Protein AF-A0A7C5DRF8-F1 (afdb_monomer_lite)

Sequence (99 aa):
SLAKVDGALHIGRDLKLHAFACLLDGRTIPGEDRARGARFNSALRFTYEHKNLLVVVVSSDRPISVIQEGVDISAQCQWNPVSACHLGMTTLETFIDEY

Structure (mmCIF, N/CA/C/O backbone):
data_AF-A0A7C5DRF8-F1
#
_entry.id   AF-A0A7C5DRF8-F1
#
loop_
_atom_site.group_PDB
_atom_site.id
_atom_site.type_symbol
_atom_site.label_atom_id
_atom_site.label_alt_id
_atom_site.label_comp_id
_atom_site.label_asym_id
_atom_site.label_entity_id
_atom_site.label_seq_id
_atom_site.pdbx_PDB_ins_code
_atom_site.Cartn_x
_atom_site.Cartn_y
_atom_site.Cartn_z
_atom_site.occupancy
_atom_site.B_iso_or_equiv
_atom_site.auth_seq_id
_atom_site.auth_comp_id
_atom_site.auth_asym_id
_atom_site.auth_atom_id
_atom_site.pdbx_PDB_model_num
ATOM 1 N N . SER A 1 1 ? -4.487 5.322 19.113 1.00 74.75 1 SER A N 1
ATOM 2 C CA . SER A 1 1 ? -4.717 5.255 17.654 1.00 74.75 1 SER A CA 1
ATOM 3 C C . SER A 1 1 ? -3.995 4.039 17.096 1.00 74.75 1 SER A C 1
ATOM 5 O O . SER A 1 1 ? -2.827 3.866 17.428 1.00 74.75 1 SER A O 1
ATOM 7 N N . LEU A 1 2 ? -4.681 3.205 16.304 1.00 80.00 2 LEU A N 1
ATOM 8 C CA . LEU A 1 2 ? -4.158 1.941 15.753 1.00 80.00 2 LEU A CA 1
ATOM 9 C C . LEU A 1 2 ? -3.087 2.143 14.669 1.00 80.00 2 LEU A C 1
ATOM 11 O O . LEU A 1 2 ? -2.236 1.283 14.489 1.00 80.00 2 LEU A O 1
ATOM 15 N N . ALA A 1 3 ? -3.057 3.311 14.022 1.00 80.94 3 ALA A N 1
ATOM 16 C CA . ALA A 1 3 ? -2.037 3.673 13.032 1.00 80.94 3 ALA A CA 1
ATOM 17 C C . ALA A 1 3 ? -0.626 3.881 13.624 1.00 80.94 3 ALA A C 1
ATOM 19 O O . ALA A 1 3 ? 0.319 4.123 12.885 1.00 80.94 3 ALA A O 1
ATOM 20 N N . LYS A 1 4 ? -0.479 3.828 14.957 1.00 86.19 4 LYS A N 1
ATOM 21 C CA . LYS A 1 4 ? 0.821 3.922 15.644 1.00 86.19 4 LYS A CA 1
ATOM 22 C C . LYS A 1 4 ? 1.562 2.580 15.714 1.00 86.19 4 LYS A C 1
ATOM 24 O O . LYS A 1 4 ? 2.692 2.556 16.185 1.00 86.19 4 LYS A O 1
ATOM 29 N N . VAL A 1 5 ? 0.914 1.483 15.318 1.00 89.62 5 VAL A N 1
ATOM 30 C CA . VAL A 1 5 ? 1.514 0.145 15.281 1.00 89.62 5 VAL A CA 1
ATOM 31 C C . VAL A 1 5 ? 2.103 -0.094 13.894 1.00 89.62 5 VAL A C 1
ATOM 33 O O . VAL A 1 5 ? 1.479 0.258 12.893 1.00 89.62 5 VAL A O 1
ATOM 36 N N . ASP A 1 6 ? 3.287 -0.701 13.839 1.00 89.81 6 ASP A N 1
ATOM 37 C CA . ASP A 1 6 ? 3.922 -1.064 12.575 1.00 89.81 6 ASP A CA 1
ATOM 38 C C . ASP A 1 6 ? 3.086 -2.085 11.791 1.00 89.81 6 ASP A C 1
ATOM 40 O O . ASP A 1 6 ? 2.505 -3.014 12.350 1.00 89.81 6 ASP A O 1
ATOM 44 N N . GLY A 1 7 ? 3.049 -1.910 10.470 1.00 93.00 7 GLY A N 1
ATOM 45 C CA . GLY A 1 7 ? 2.294 -2.748 9.541 1.00 93.00 7 GLY A CA 1
ATOM 46 C C . GLY A 1 7 ? 1.193 -1.974 8.820 1.00 93.00 7 GLY A C 1
ATOM 47 O O . GLY A 1 7 ? 1.233 -0.747 8.720 1.00 93.00 7 GLY A O 1
ATOM 48 N N . ALA A 1 8 ? 0.227 -2.708 8.275 1.00 95.50 8 ALA A N 1
ATOM 49 C CA . ALA A 1 8 ? -0.885 -2.158 7.509 1.00 95.50 8 ALA A CA 1
ATOM 50 C C . ALA A 1 8 ? -2.228 -2.270 8.246 1.00 95.50 8 ALA A C 1
ATOM 52 O O . ALA A 1 8 ? -2.403 -3.070 9.169 1.00 95.50 8 ALA A O 1
ATOM 53 N N . LEU A 1 9 ? -3.184 -1.456 7.800 1.00 96.31 9 LEU A N 1
ATOM 54 C CA . LEU A 1 9 ? -4.585 -1.502 8.203 1.00 96.31 9 LEU A CA 1
ATOM 55 C C . LEU A 1 9 ? -5.400 -2.109 7.058 1.00 96.31 9 LEU A C 1
ATOM 57 O O . LEU A 1 9 ? -5.322 -1.629 5.928 1.00 96.31 9 LEU A O 1
ATOM 61 N N . HIS A 1 10 ? -6.191 -3.138 7.346 1.00 95.94 10 HIS A N 1
ATOM 62 C CA . HIS A 1 10 ? -7.090 -3.748 6.371 1.00 95.94 10 HIS A CA 1
ATOM 63 C C . HIS A 1 10 ? -8.505 -3.207 6.569 1.00 95.94 10 HIS A C 1
ATOM 65 O O . HIS A 1 10 ? -9.169 -3.515 7.562 1.00 95.94 10 HIS A O 1
ATOM 71 N N . ILE A 1 11 ? -8.960 -2.403 5.612 1.00 96.12 11 ILE A N 1
ATOM 72 C CA . ILE A 1 11 ? -10.303 -1.827 5.592 1.00 96.12 11 ILE A CA 1
ATOM 73 C C . ILE A 1 11 ? -11.112 -2.528 4.504 1.00 96.12 11 ILE A C 1
ATOM 75 O O . ILE A 1 11 ? -10.675 -2.618 3.357 1.00 96.12 11 ILE A O 1
ATOM 79 N N . GLY A 1 12 ? -12.280 -3.040 4.876 1.00 94.50 12 GLY A N 1
ATOM 80 C CA . GLY A 1 12 ? -13.173 -3.741 3.964 1.00 94.50 12 GLY A CA 1
ATOM 81 C C . GLY A 1 12 ? -14.044 -2.778 3.163 1.00 94.50 12 GLY A C 1
ATOM 82 O O . GLY A 1 12 ? -14.166 -1.592 3.472 1.00 94.50 12 GLY A O 1
ATOM 83 N N . ARG A 1 13 ? -14.725 -3.307 2.142 1.00 92.94 13 ARG A N 1
ATOM 84 C CA . ARG A 1 13 ? -15.717 -2.544 1.356 1.00 92.94 13 ARG A CA 1
ATOM 85 C C . ARG A 1 13 ? -16.920 -2.082 2.186 1.00 92.94 13 ARG A C 1
ATOM 87 O O . ARG A 1 13 ? -17.656 -1.205 1.754 1.00 92.94 13 ARG A O 1
ATOM 94 N N . ASP A 1 14 ? -17.107 -2.674 3.359 1.00 95.12 14 ASP A N 1
ATOM 95 C CA . ASP A 1 14 ? -18.090 -2.299 4.374 1.00 95.12 14 ASP A CA 1
ATOM 96 C C . ASP A 1 14 ? -17.650 -1.104 5.238 1.00 95.12 14 ASP A C 1
ATOM 98 O O . ASP A 1 14 ? -18.346 -0.758 6.191 1.00 95.12 14 ASP A O 1
ATOM 102 N N . LEU A 1 15 ? -16.508 -0.483 4.913 1.00 92.75 15 LEU A N 1
ATOM 103 C CA . LEU A 1 15 ? -15.919 0.652 5.626 1.00 92.75 15 LEU A CA 1
ATOM 104 C C . LEU A 1 15 ? -15.549 0.331 7.081 1.00 92.75 15 LEU A C 1
ATOM 106 O O . LEU A 1 15 ? -15.472 1.227 7.923 1.00 92.75 15 LEU A O 1
ATOM 110 N N . LYS A 1 16 ? -15.293 -0.946 7.384 1.00 94.44 16 LYS A N 1
ATOM 111 C CA . LYS A 1 16 ? -14.837 -1.392 8.703 1.00 94.44 16 LYS A CA 1
ATOM 112 C C . LYS A 1 16 ? -13.374 -1.795 8.673 1.00 94.44 16 LYS A C 1
ATOM 114 O O . LYS A 1 16 ? -12.868 -2.299 7.671 1.00 94.44 16 LYS A O 1
ATOM 119 N N . LEU A 1 17 ? -12.703 -1.595 9.804 1.00 95.12 17 LEU A N 1
ATOM 120 C CA . LEU A 1 17 ? -11.366 -2.120 10.042 1.00 95.12 17 LEU A CA 1
ATOM 121 C C . LEU A 1 17 ? -11.472 -3.605 10.412 1.00 95.12 17 LEU A C 1
ATOM 123 O O . LEU A 1 17 ? -11.987 -3.934 11.478 1.00 95.12 17 LEU A O 1
ATOM 127 N N . HIS A 1 18 ? -10.975 -4.487 9.546 1.00 95.94 18 HIS A N 1
ATOM 128 C CA . HIS A 1 18 ? -10.981 -5.940 9.770 1.00 95.94 18 HIS A CA 1
ATOM 129 C C . HIS A 1 18 ? -9.709 -6.427 10.459 1.00 95.94 18 HIS A C 1
ATOM 131 O O . HIS A 1 18 ? -9.749 -7.399 11.206 1.00 95.94 18 HIS A O 1
ATOM 137 N N . ALA A 1 19 ? -8.579 -5.756 10.220 1.00 95.69 19 ALA A N 1
ATOM 138 C CA . ALA A 1 19 ? -7.302 -6.094 10.841 1.00 95.69 19 ALA A CA 1
ATOM 139 C C . ALA A 1 19 ? -6.345 -4.891 10.888 1.00 95.69 19 ALA A C 1
ATOM 141 O O . ALA A 1 19 ? -6.469 -3.944 10.109 1.00 95.69 19 ALA A O 1
ATOM 142 N N . PHE A 1 20 ? -5.374 -4.948 11.798 1.00 95.94 20 PHE A N 1
ATOM 143 C CA . PHE A 1 20 ? -4.276 -3.989 11.935 1.00 95.94 20 PHE A CA 1
ATOM 144 C C . PHE A 1 20 ? -2.951 -4.738 12.122 1.00 95.94 20 PHE A C 1
ATOM 146 O O . PHE A 1 20 ? -2.957 -5.951 12.328 1.00 95.94 20 PHE A O 1
ATOM 153 N N . ALA A 1 21 ? -1.827 -4.018 12.039 1.00 95.00 21 ALA A N 1
ATOM 154 C CA . ALA A 1 21 ? -0.478 -4.593 12.084 1.00 95.00 21 ALA A CA 1
ATOM 155 C C . ALA A 1 21 ? -0.250 -5.693 11.026 1.00 95.00 21 ALA A C 1
ATOM 157 O O . ALA A 1 21 ? 0.506 -6.641 11.234 1.00 95.00 21 ALA A O 1
ATOM 158 N N . CYS A 1 22 ? -0.936 -5.591 9.883 1.00 95.50 22 CYS A N 1
ATOM 159 C CA . CYS A 1 22 ? -0.851 -6.597 8.833 1.00 95.50 22 CYS A CA 1
ATOM 160 C C . CYS A 1 22 ? 0.505 -6.525 8.126 1.00 95.50 22 CYS A C 1
ATOM 162 O O . CYS A 1 22 ? 0.969 -5.439 7.766 1.00 95.50 22 CYS A O 1
ATOM 164 N N . LEU A 1 23 ? 1.103 -7.688 7.878 1.00 95.69 23 LEU A N 1
ATOM 165 C CA . LEU A 1 23 ? 2.276 -7.812 7.025 1.00 95.69 23 LEU A CA 1
ATOM 166 C C . LEU A 1 23 ? 1.823 -7.921 5.567 1.00 95.69 23 LEU A C 1
ATOM 168 O O . LEU A 1 23 ? 1.114 -8.855 5.203 1.00 95.69 23 LEU A O 1
ATOM 172 N N . LEU A 1 24 ? 2.238 -6.961 4.744 1.00 95.81 24 LEU A N 1
ATOM 173 C CA . LEU A 1 24 ? 2.033 -7.009 3.299 1.00 95.81 24 LEU A CA 1
ATOM 174 C C . LEU A 1 24 ? 3.228 -7.729 2.667 1.00 95.81 24 LEU A C 1
ATOM 176 O O . LEU A 1 24 ? 4.269 -7.112 2.426 1.00 95.81 24 LEU A O 1
ATOM 180 N N . ASP A 1 25 ? 3.086 -9.039 2.481 1.00 93.56 25 ASP A N 1
ATOM 181 C CA . ASP A 1 25 ? 4.092 -9.888 1.840 1.00 93.56 25 ASP A CA 1
ATOM 182 C C . ASP A 1 25 ? 3.852 -10.010 0.329 1.00 93.56 25 ASP A C 1
ATOM 184 O O . ASP A 1 25 ? 2.755 -9.784 -0.170 1.00 93.56 25 ASP A O 1
ATOM 188 N N . GLY A 1 26 ? 4.887 -10.354 -0.420 1.00 91.88 26 GLY A N 1
ATOM 189 C CA . GLY A 1 26 ? 4.768 -10.606 -1.848 1.00 91.88 26 GLY A CA 1
ATOM 190 C C . GLY A 1 26 ? 6.130 -10.795 -2.490 1.00 91.88 26 GLY A C 1
ATOM 191 O O . GLY A 1 26 ? 7.163 -10.373 -1.957 1.00 91.88 26 GLY A O 1
ATOM 192 N N . ARG A 1 27 ? 6.145 -11.436 -3.655 1.00 94.31 27 ARG A N 1
ATOM 193 C CA . ARG A 1 27 ? 7.380 -11.696 -4.398 1.00 94.31 27 ARG A CA 1
ATOM 194 C C . ARG A 1 27 ? 7.932 -10.415 -5.002 1.00 94.31 27 ARG A C 1
ATOM 196 O O . ARG A 1 27 ? 7.185 -9.528 -5.397 1.00 94.31 27 ARG A O 1
ATOM 203 N N . THR A 1 28 ? 9.255 -10.366 -5.129 1.00 91.62 28 THR A N 1
ATOM 204 C CA . THR A 1 28 ? 9.954 -9.310 -5.863 1.00 91.62 28 THR A CA 1
ATOM 205 C C . THR A 1 28 ? 9.399 -9.178 -7.278 1.00 91.62 28 THR A C 1
ATOM 207 O O . THR A 1 28 ? 9.311 -10.174 -8.003 1.00 91.62 28 THR A O 1
ATOM 210 N N . ILE A 1 29 ? 9.083 -7.949 -7.683 1.00 90.38 29 ILE A N 1
ATOM 211 C CA . ILE A 1 29 ? 8.600 -7.638 -9.032 1.00 90.38 29 ILE A CA 1
ATOM 212 C C . ILE A 1 29 ? 9.669 -6.901 -9.860 1.00 90.38 29 ILE A C 1
ATOM 214 O O . ILE A 1 29 ? 10.543 -6.228 -9.304 1.00 90.38 29 ILE A O 1
ATOM 218 N N . PRO A 1 30 ? 9.639 -7.000 -11.201 1.00 87.19 30 PRO A N 1
ATOM 219 C CA . PRO A 1 30 ? 10.492 -6.181 -12.058 1.00 87.19 30 PRO A CA 1
ATOM 220 C C . PRO A 1 30 ? 10.197 -4.685 -11.878 1.00 87.19 30 PRO A C 1
ATOM 222 O O . PRO A 1 30 ? 9.038 -4.287 -11.809 1.00 87.19 30 PRO A O 1
ATOM 225 N N . GLY A 1 31 ? 11.237 -3.847 -11.855 1.00 79.88 31 GLY A N 1
ATOM 226 C CA . GLY A 1 31 ? 11.081 -2.388 -11.769 1.00 79.88 31 GLY A CA 1
ATOM 227 C C . GLY A 1 31 ? 10.912 -1.829 -10.353 1.00 79.88 31 GLY A C 1
ATOM 228 O O . GLY A 1 31 ? 10.604 -0.649 -10.207 1.00 79.88 31 GLY A O 1
ATOM 229 N N . GLU A 1 32 ? 11.136 -2.639 -9.314 1.00 84.88 32 GLU A N 1
ATOM 230 C CA . GLU A 1 32 ? 11.198 -2.142 -7.939 1.00 84.88 32 GLU A CA 1
ATOM 231 C C . GLU A 1 32 ? 12.305 -1.108 -7.745 1.00 84.88 32 GLU A C 1
ATOM 233 O O . GLU A 1 32 ? 13.466 -1.323 -8.103 1.00 84.88 32 GLU A O 1
ATOM 238 N N . ASP A 1 33 ? 11.950 -0.019 -7.070 1.00 86.38 33 ASP A N 1
ATOM 239 C CA . ASP A 1 33 ? 12.899 0.981 -6.615 1.00 86.38 33 ASP A CA 1
ATOM 240 C C . ASP A 1 33 ? 13.079 0.865 -5.098 1.00 86.38 33 ASP A C 1
ATOM 242 O O . ASP A 1 33 ? 12.266 1.335 -4.294 1.00 86.38 33 ASP A O 1
ATOM 246 N N . ARG A 1 34 ? 14.193 0.248 -4.689 1.00 84.06 34 ARG A N 1
ATOM 247 C CA . ARG A 1 34 ? 14.553 0.095 -3.270 1.00 84.06 34 ARG A CA 1
ATOM 248 C C . ARG A 1 34 ? 14.694 1.441 -2.551 1.00 84.06 34 ARG A C 1
ATOM 250 O O . ARG A 1 34 ? 14.484 1.482 -1.339 1.00 84.06 34 ARG A O 1
ATOM 257 N N . ALA A 1 35 ? 14.982 2.533 -3.265 1.00 86.81 35 ALA A N 1
ATOM 258 C CA . ALA A 1 35 ? 15.084 3.867 -2.677 1.00 86.81 35 ALA A CA 1
ATOM 259 C C . ALA A 1 35 ? 13.722 4.434 -2.236 1.00 86.81 35 ALA A C 1
ATOM 261 O O . ALA A 1 35 ? 13.681 5.319 -1.386 1.00 86.81 35 ALA A O 1
ATOM 262 N N . ARG A 1 36 ? 12.598 3.895 -2.737 1.00 86.94 36 ARG A N 1
ATOM 263 C CA . ARG A 1 36 ? 11.239 4.283 -2.304 1.00 86.94 36 ARG A CA 1
ATOM 264 C C . ARG A 1 36 ? 10.854 3.747 -0.917 1.00 86.94 36 ARG A C 1
ATOM 266 O O . ARG A 1 36 ? 9.808 4.121 -0.390 1.00 86.94 36 ARG A O 1
ATOM 273 N N . GLY A 1 37 ? 11.679 2.880 -0.326 1.00 90.19 37 GLY A N 1
ATOM 274 C CA . GLY A 1 37 ? 11.506 2.368 1.033 1.00 90.19 37 GLY A CA 1
ATOM 275 C C . GLY A 1 37 ? 10.633 1.114 1.144 1.00 90.19 37 GLY A C 1
ATOM 276 O O . GLY A 1 37 ? 9.988 0.669 0.193 1.00 90.19 37 GLY A O 1
ATOM 277 N N . ALA A 1 38 ? 10.632 0.515 2.338 1.00 91.81 38 ALA A N 1
ATOM 278 C CA . ALA A 1 38 ? 10.007 -0.787 2.579 1.00 91.81 38 ALA A CA 1
ATOM 279 C C . ALA A 1 38 ? 8.477 -0.756 2.430 1.00 91.81 38 ALA A C 1
ATOM 281 O O . ALA A 1 38 ? 7.926 -1.607 1.745 1.00 91.81 38 ALA A O 1
ATOM 282 N N . ARG A 1 39 ? 7.793 0.253 2.994 1.00 93.38 39 ARG A N 1
ATOM 283 C CA . ARG A 1 39 ? 6.319 0.360 2.934 1.00 93.38 39 ARG A CA 1
ATOM 284 C C . ARG A 1 39 ? 5.806 0.412 1.494 1.00 93.38 39 ARG A C 1
ATOM 286 O O . ARG A 1 39 ? 4.857 -0.284 1.151 1.00 93.38 39 ARG A O 1
ATOM 293 N N . PHE A 1 40 ? 6.469 1.207 0.655 1.00 93.31 40 PHE A N 1
ATOM 294 C CA . PHE A 1 40 ? 6.125 1.339 -0.756 1.00 93.31 40 PHE A CA 1
ATOM 295 C C . PHE A 1 40 ? 6.354 0.033 -1.526 1.00 93.31 40 PHE A C 1
ATOM 297 O O . PHE A 1 40 ? 5.459 -0.438 -2.222 1.00 93.31 40 PHE A O 1
ATOM 304 N N . ASN A 1 41 ? 7.524 -0.590 -1.359 1.00 93.75 41 ASN A N 1
ATOM 305 C CA . ASN A 1 41 ? 7.847 -1.831 -2.064 1.00 93.75 41 ASN A CA 1
ATOM 306 C C . ASN A 1 41 ? 6.985 -3.017 -1.595 1.00 93.75 41 ASN A C 1
ATOM 308 O O . ASN A 1 41 ? 6.527 -3.791 -2.427 1.00 93.75 41 ASN A O 1
ATOM 312 N N . SER A 1 42 ? 6.675 -3.132 -0.300 1.00 95.25 42 SER A N 1
ATOM 313 C CA . SER A 1 42 ? 5.713 -4.125 0.202 1.00 95.25 42 SER A CA 1
ATOM 314 C C . SER A 1 42 ? 4.329 -3.955 -0.428 1.00 95.25 42 SER A C 1
ATOM 316 O O . SER A 1 42 ? 3.714 -4.933 -0.842 1.00 95.25 42 SER A O 1
ATOM 318 N N . ALA A 1 43 ? 3.853 -2.715 -0.562 1.00 95.06 43 ALA A N 1
ATOM 319 C CA . ALA A 1 43 ? 2.568 -2.426 -1.190 1.00 95.06 43 ALA A CA 1
ATOM 320 C C . ALA A 1 43 ? 2.552 -2.761 -2.695 1.00 95.06 43 ALA A C 1
ATOM 322 O O . ALA A 1 43 ? 1.574 -3.335 -3.181 1.00 95.06 43 ALA A O 1
ATOM 323 N N . LEU A 1 44 ? 3.637 -2.473 -3.426 1.00 95.12 44 LEU A N 1
ATOM 324 C CA . LEU A 1 44 ? 3.791 -2.885 -4.828 1.00 95.12 44 LEU A CA 1
ATOM 325 C C . LEU A 1 44 ? 3.690 -4.403 -4.990 1.00 95.12 44 LEU A C 1
ATOM 327 O O . LEU A 1 44 ? 2.889 -4.881 -5.789 1.00 95.12 44 LEU A O 1
ATOM 331 N N . ARG A 1 45 ? 4.460 -5.159 -4.206 1.00 96.25 45 ARG A N 1
ATOM 332 C CA . ARG A 1 45 ? 4.489 -6.626 -4.288 1.00 96.25 45 ARG A CA 1
ATOM 333 C C . ARG A 1 45 ? 3.135 -7.239 -3.948 1.00 96.25 45 ARG A C 1
ATOM 335 O O . ARG A 1 45 ? 2.609 -8.039 -4.718 1.00 96.25 45 ARG A O 1
ATOM 342 N N . PHE A 1 46 ? 2.538 -6.802 -2.840 1.00 96.88 46 PHE A N 1
ATOM 343 C CA . PHE A 1 46 ? 1.250 -7.315 -2.377 1.00 96.88 46 PHE A CA 1
ATOM 344 C C . PHE A 1 46 ? 0.131 -7.050 -3.399 1.00 96.88 46 PHE A C 1
ATOM 346 O O . PHE A 1 46 ? -0.631 -7.946 -3.752 1.00 96.88 46 PHE A O 1
ATOM 353 N N . THR A 1 47 ? 0.053 -5.834 -3.949 1.00 95.69 47 THR A N 1
ATOM 354 C CA . THR A 1 47 ? -0.963 -5.496 -4.967 1.00 95.69 47 THR A CA 1
ATOM 355 C C . THR A 1 47 ? -0.704 -6.167 -6.316 1.00 95.69 47 THR A C 1
ATOM 357 O O . THR A 1 47 ? -1.649 -6.442 -7.053 1.00 95.69 47 THR A O 1
ATOM 360 N N . TYR A 1 48 ? 0.551 -6.468 -6.659 1.00 95.19 48 TYR A N 1
ATOM 361 C CA . TYR A 1 48 ? 0.874 -7.190 -7.888 1.00 95.19 48 TYR A CA 1
ATOM 362 C C . TYR A 1 48 ? 0.269 -8.601 -7.895 1.00 95.19 48 TYR A C 1
ATOM 364 O O . TYR A 1 48 ? -0.268 -9.023 -8.924 1.00 95.19 48 TYR A O 1
ATOM 372 N N . GLU A 1 49 ? 0.301 -9.291 -6.751 1.00 95.38 49 GLU A N 1
ATOM 373 C CA . GLU A 1 49 ? -0.259 -10.639 -6.570 1.00 95.38 49 GLU A CA 1
ATOM 374 C C . GLU A 1 49 ? -1.780 -10.638 -6.335 1.00 95.38 49 GLU A C 1
ATOM 376 O O . GLU A 1 49 ? -2.458 -11.624 -6.634 1.00 95.38 49 GLU A O 1
ATOM 381 N N . HIS A 1 50 ? -2.344 -9.519 -5.870 1.00 95.06 50 HIS A N 1
ATOM 382 C CA . HIS A 1 50 ? -3.757 -9.399 -5.522 1.00 95.06 50 HIS A CA 1
ATOM 383 C C . HIS A 1 50 ? -4.453 -8.252 -6.278 1.00 95.06 50 HIS A C 1
ATOM 385 O O . HIS A 1 50 ? -4.410 -7.093 -5.876 1.00 95.06 50 HIS A O 1
ATOM 391 N N . LYS A 1 51 ? -5.156 -8.583 -7.369 1.00 89.19 51 LYS A N 1
ATOM 392 C CA . LYS A 1 51 ? -5.647 -7.589 -8.344 1.00 89.19 51 LYS A CA 1
ATOM 393 C C . LYS A 1 51 ? -6.834 -6.720 -7.894 1.00 89.19 51 LYS A C 1
ATOM 395 O O . LYS A 1 51 ? -7.009 -5.612 -8.381 1.00 89.19 51 LYS A O 1
ATOM 400 N N . ASN A 1 52 ? -7.615 -7.175 -6.916 1.00 91.94 52 ASN A N 1
ATOM 401 C CA . ASN A 1 52 ? -8.853 -6.510 -6.484 1.00 91.94 52 ASN A CA 1
ATOM 402 C C . ASN A 1 52 ? -8.711 -5.770 -5.148 1.00 91.94 52 ASN A C 1
ATOM 404 O O . ASN A 1 52 ? -9.640 -5.764 -4.338 1.00 91.94 52 ASN A O 1
ATOM 408 N N . LEU A 1 53 ? -7.545 -5.181 -4.890 1.00 94.06 53 LEU A N 1
ATOM 409 C CA . LEU A 1 53 ? -7.322 -4.374 -3.697 1.00 94.06 53 LEU A CA 1
ATOM 410 C C . LEU A 1 53 ? -6.492 -3.133 -4.000 1.00 94.06 53 LEU A C 1
ATOM 412 O O . LEU A 1 53 ? -5.701 -3.091 -4.941 1.00 94.06 53 LEU A O 1
ATOM 416 N N . LEU A 1 54 ? -6.695 -2.129 -3.157 1.00 94.69 54 LEU A N 1
ATOM 417 C CA . LEU A 1 54 ? -6.003 -0.853 -3.187 1.00 94.69 54 LEU A CA 1
ATOM 418 C C . LEU A 1 54 ? -5.145 -0.746 -1.928 1.00 94.69 54 LEU A C 1
ATOM 420 O O . LEU A 1 54 ? -5.652 -0.967 -0.826 1.00 94.69 54 LEU A O 1
ATOM 424 N N . VAL A 1 55 ? -3.878 -0.366 -2.073 1.00 95.94 55 VAL A N 1
ATOM 425 C CA . VAL A 1 55 ? -3.020 -0.034 -0.929 1.00 95.94 55 VAL A CA 1
ATOM 426 C C . VAL A 1 55 ? -2.660 1.441 -0.981 1.00 95.94 55 VAL A C 1
ATOM 428 O O . VAL A 1 55 ? -2.159 1.939 -1.986 1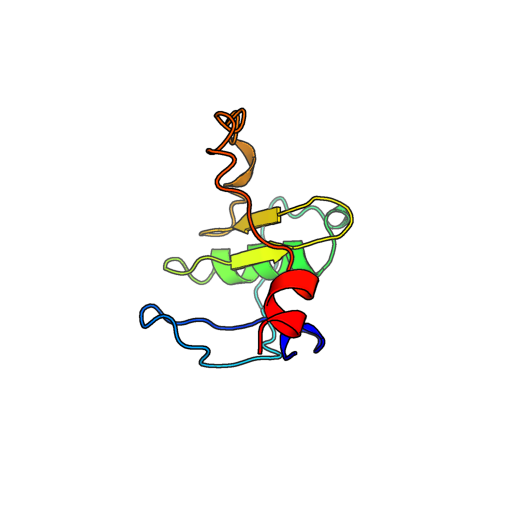.00 95.94 55 VAL A O 1
ATOM 431 N N . VAL A 1 56 ? -2.903 2.137 0.128 1.00 94.62 56 VAL A N 1
ATOM 432 C CA . VAL A 1 56 ? -2.514 3.534 0.316 1.00 94.62 56 VAL A CA 1
ATOM 433 C C . VAL A 1 56 ? -1.315 3.578 1.251 1.00 94.62 56 VAL A C 1
ATOM 435 O O . VAL A 1 56 ? -1.377 3.102 2.384 1.00 94.62 56 VAL A O 1
ATOM 438 N N . VAL A 1 57 ? -0.219 4.155 0.774 1.00 93.25 57 VAL A N 1
ATOM 439 C CA . VAL A 1 57 ? 1.019 4.337 1.529 1.00 93.25 57 VAL A CA 1
ATOM 440 C C . VAL A 1 57 ? 1.168 5.815 1.857 1.00 93.25 57 VAL A C 1
ATOM 442 O O . VAL A 1 57 ? 1.191 6.653 0.960 1.00 93.25 57 VAL A O 1
ATOM 445 N N . VAL A 1 58 ? 1.299 6.129 3.143 1.00 88.69 58 VAL A N 1
ATOM 446 C CA . VAL A 1 58 ? 1.601 7.479 3.633 1.00 88.69 58 VAL A CA 1
ATOM 447 C C . VAL A 1 58 ? 3.038 7.482 4.135 1.00 88.69 58 VAL A C 1
ATOM 449 O O . VAL A 1 58 ? 3.434 6.606 4.909 1.00 88.69 58 VAL A O 1
ATOM 452 N N . SER A 1 59 ? 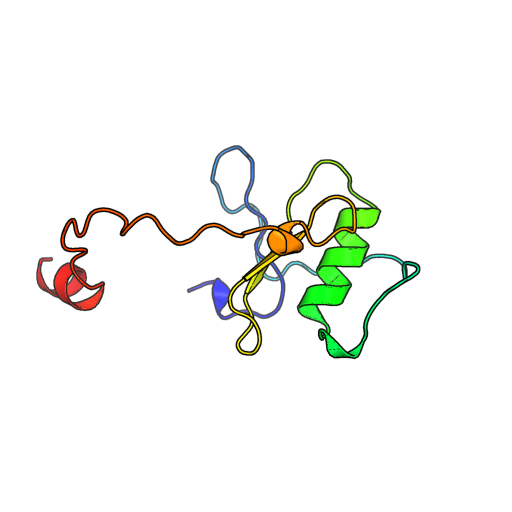3.839 8.437 3.670 1.00 82.06 59 SER A N 1
ATOM 453 C CA . SER A 1 59 ? 5.243 8.563 4.064 1.00 82.06 59 SER A CA 1
ATOM 454 C C . SER A 1 59 ? 5.607 10.021 4.325 1.00 82.06 59 SER A C 1
ATOM 456 O O . SER A 1 59 ? 4.967 10.925 3.794 1.00 82.06 59 SER A O 1
ATOM 458 N N . SER A 1 60 ? 6.642 10.252 5.131 1.00 73.31 60 SER A N 1
ATOM 459 C CA . SER A 1 60 ? 7.180 11.596 5.375 1.00 73.31 60 SER A CA 1
ATOM 460 C C . SER A 1 60 ? 7.762 12.233 4.113 1.00 73.31 60 SER A C 1
ATOM 462 O O . SER A 1 60 ? 7.704 13.447 3.955 1.00 73.31 60 SER A O 1
ATOM 464 N N . ASP A 1 61 ? 8.308 11.410 3.216 1.00 70.31 61 ASP A N 1
ATOM 465 C CA . ASP A 1 61 ? 9.167 11.867 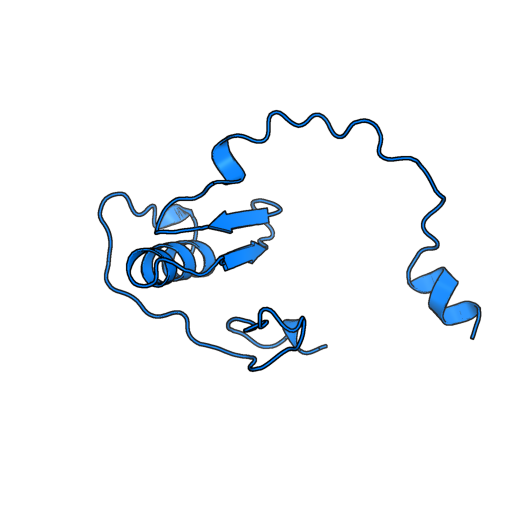2.119 1.00 70.31 61 ASP A CA 1
ATOM 466 C C . ASP A 1 61 ? 8.363 12.148 0.838 1.00 70.31 61 ASP A C 1
ATOM 468 O O . ASP A 1 61 ? 8.770 12.932 -0.019 1.00 70.31 61 ASP A O 1
ATOM 472 N N . ARG A 1 62 ? 7.194 11.512 0.706 1.00 66.19 62 ARG A N 1
ATOM 473 C CA . ARG A 1 62 ? 6.177 11.785 -0.316 1.00 66.19 62 ARG A CA 1
ATOM 474 C C . ARG A 1 62 ? 4.794 11.603 0.311 1.00 66.19 62 ARG A C 1
ATOM 476 O O . ARG A 1 62 ? 4.558 10.537 0.886 1.00 66.19 62 ARG A O 1
ATOM 483 N N . PRO A 1 63 ? 3.880 12.582 0.180 1.00 75.50 63 PRO A N 1
ATOM 484 C CA . PRO A 1 63 ? 2.711 12.664 1.048 1.00 75.50 63 PRO A CA 1
ATOM 485 C C . PRO A 1 63 ? 1.846 11.401 0.986 1.00 75.50 63 PRO A C 1
ATOM 487 O O . PRO A 1 63 ? 1.547 10.825 2.028 1.00 75.50 63 PRO A O 1
ATOM 490 N N . ILE A 1 64 ? 1.476 10.929 -0.211 1.00 88.75 64 ILE A N 1
ATOM 491 C CA . ILE A 1 64 ? 0.612 9.752 -0.388 1.00 88.75 64 ILE A CA 1
ATOM 492 C C . ILE A 1 64 ? 0.980 9.032 -1.695 1.00 88.75 64 ILE A C 1
ATOM 494 O O . ILE A 1 64 ? 1.225 9.680 -2.713 1.00 88.75 64 ILE A O 1
ATOM 498 N N . SER A 1 65 ? 1.013 7.699 -1.682 1.00 90.56 65 SER A N 1
ATOM 499 C CA . SER A 1 65 ? 1.050 6.851 -2.882 1.00 90.56 65 SER A CA 1
ATOM 500 C C . SER A 1 65 ? -0.110 5.863 -2.847 1.00 90.56 65 SER A C 1
ATOM 502 O O . SER A 1 65 ? -0.363 5.227 -1.824 1.00 90.56 65 SER A O 1
ATOM 504 N N . VAL A 1 66 ? -0.815 5.736 -3.962 1.00 92.88 66 VAL A N 1
ATOM 505 C CA . VAL A 1 66 ? -1.952 4.841 -4.144 1.00 92.88 66 VAL A CA 1
ATOM 506 C C . VAL A 1 66 ? -1.523 3.782 -5.137 1.00 92.88 66 VAL A C 1
ATOM 508 O O . VAL A 1 66 ? -1.121 4.099 -6.254 1.00 92.88 66 VAL A O 1
ATOM 511 N N . ILE A 1 67 ? -1.576 2.528 -4.709 1.00 93.69 67 ILE A N 1
ATOM 512 C CA . ILE A 1 67 ? -1.017 1.410 -5.453 1.00 93.69 67 ILE A CA 1
ATOM 513 C C . ILE A 1 67 ? -2.110 0.387 -5.718 1.00 93.69 67 ILE A C 1
ATOM 515 O O . ILE A 1 67 ? -2.840 -0.016 -4.806 1.00 93.69 67 ILE A O 1
ATOM 519 N N . GLN A 1 68 ? -2.201 -0.032 -6.974 1.00 94.62 68 GLN A N 1
ATOM 520 C CA . GLN A 1 68 ? -3.125 -1.053 -7.436 1.00 94.62 68 GLN A CA 1
ATOM 521 C C . GLN A 1 68 ? -2.427 -1.916 -8.485 1.00 94.62 68 GLN A C 1
ATOM 523 O O . GLN A 1 68 ? -1.707 -1.407 -9.339 1.00 94.62 68 GLN A O 1
ATOM 528 N N . GLU A 1 69 ? -2.626 -3.231 -8.404 1.00 93.56 69 GLU A N 1
ATOM 529 C CA . GLU A 1 69 ? -2.091 -4.201 -9.367 1.00 93.56 69 GLU A CA 1
ATOM 530 C C . GLU A 1 69 ? -0.565 -4.144 -9.589 1.00 93.56 69 GLU A C 1
ATOM 532 O O . GLU A 1 69 ? -0.072 -4.588 -10.628 1.00 93.56 69 GLU A O 1
ATOM 537 N N . GLY A 1 70 ? 0.198 -3.658 -8.604 1.00 92.00 70 GLY A N 1
ATOM 538 C CA . GLY A 1 70 ? 1.648 -3.475 -8.705 1.00 92.00 70 GLY A CA 1
ATOM 539 C C . GLY A 1 70 ? 2.070 -2.193 -9.424 1.00 92.00 70 GLY A C 1
ATOM 540 O O . GLY A 1 70 ? 3.211 -2.096 -9.868 1.00 92.00 70 GLY A O 1
ATOM 541 N N . VAL A 1 71 ? 1.173 -1.212 -9.547 1.00 90.50 71 VAL A N 1
ATOM 542 C CA . VAL A 1 71 ? 1.431 0.084 -10.185 1.00 90.50 71 VAL A CA 1
ATOM 543 C C . VAL A 1 71 ? 1.055 1.219 -9.233 1.00 90.50 71 VAL A C 1
ATOM 545 O O . VAL A 1 71 ? -0.025 1.223 -8.644 1.00 90.50 71 VAL A O 1
ATOM 548 N N . ASP A 1 72 ? 1.950 2.199 -9.090 1.00 90.75 72 ASP A N 1
ATOM 549 C CA . ASP A 1 72 ? 1.683 3.459 -8.385 1.00 90.75 72 ASP A CA 1
ATOM 550 C C . ASP A 1 72 ? 0.823 4.367 -9.281 1.00 90.75 72 ASP A C 1
ATOM 552 O O . ASP A 1 72 ? 1.325 5.022 -10.199 1.00 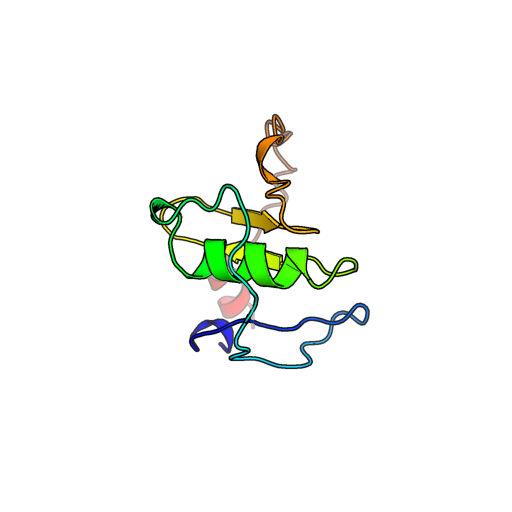90.75 72 ASP A O 1
ATOM 556 N N . ILE A 1 73 ? -0.489 4.387 -9.032 1.00 88.06 73 ILE A N 1
ATOM 557 C CA . ILE A 1 73 ? -1.457 5.177 -9.808 1.00 88.06 73 ILE A CA 1
ATOM 558 C C . ILE A 1 73 ? -1.477 6.653 -9.390 1.00 88.06 73 ILE A C 1
ATOM 560 O O . ILE A 1 73 ? -2.107 7.479 -10.051 1.00 88.06 73 ILE A O 1
ATOM 564 N N . SER A 1 74 ? -0.742 7.029 -8.336 1.00 73.06 74 SER A N 1
ATOM 565 C CA . SER A 1 74 ? -0.579 8.435 -7.948 1.00 73.06 74 SER A CA 1
ATOM 566 C C . SER A 1 74 ? 0.296 9.238 -8.917 1.00 73.06 74 SER A C 1
ATOM 568 O O . SER A 1 74 ? 0.333 10.464 -8.820 1.00 73.06 74 SER A O 1
ATOM 570 N N . ALA A 1 75 ? 0.954 8.586 -9.883 1.00 56.88 75 ALA A N 1
ATOM 571 C CA . ALA A 1 75 ? 1.858 9.217 -10.846 1.00 56.88 75 ALA A CA 1
ATOM 572 C C . ALA A 1 75 ? 1.187 10.182 -11.856 1.00 56.88 75 ALA A C 1
ATOM 574 O O . ALA A 1 75 ? 1.897 10.816 -12.634 1.00 56.88 75 ALA A O 1
ATOM 575 N N . GLN A 1 76 ? -0.144 10.345 -11.852 1.00 49.59 76 GLN A N 1
ATOM 576 C CA . GLN A 1 76 ? -0.855 11.246 -12.779 1.00 49.59 76 GLN A CA 1
ATOM 577 C C . GLN A 1 76 ? -1.893 12.173 -12.127 1.00 49.59 76 GLN A C 1
ATOM 579 O O . GLN A 1 76 ? -2.858 12.575 -12.774 1.00 49.59 76 GLN A O 1
ATOM 584 N N . CYS A 1 77 ? -1.701 12.602 -10.878 1.00 47.44 77 CYS A N 1
ATOM 585 C CA . CYS A 1 77 ? -2.497 13.722 -10.372 1.00 47.44 77 CYS A CA 1
ATOM 586 C C . CYS A 1 77 ? -1.868 15.063 -10.805 1.00 47.44 77 CYS A C 1
ATOM 588 O O . CYS A 1 77 ? -1.136 15.687 -10.045 1.00 47.44 77 CYS A O 1
ATOM 590 N N . GLN A 1 78 ? -2.196 15.541 -12.016 1.00 46.44 78 GLN A N 1
ATOM 591 C CA . GLN A 1 78 ? -2.137 16.980 -12.357 1.00 46.44 78 GLN A CA 1
ATOM 592 C C . GLN A 1 78 ? -3.288 17.764 -11.700 1.00 46.44 78 GLN A C 1
ATOM 594 O O . GLN A 1 78 ? -3.617 18.875 -12.117 1.00 46.44 78 GLN A O 1
ATOM 599 N N . TRP A 1 79 ? -3.960 17.175 -10.708 1.00 45.06 79 TRP A N 1
ATOM 600 C CA . TRP A 1 79 ? -5.027 17.836 -9.989 1.00 45.06 79 TRP A CA 1
ATOM 601 C C . TRP A 1 79 ? -4.419 18.974 -9.178 1.00 45.06 79 TRP A C 1
ATOM 603 O O . TRP A 1 79 ? -3.928 18.792 -8.067 1.00 45.06 79 TRP A O 1
ATOM 613 N N . ASN A 1 80 ? -4.439 20.163 -9.775 1.00 50.50 80 ASN A N 1
ATOM 614 C CA . ASN A 1 80 ? -4.425 21.398 -9.025 1.00 50.50 80 ASN A CA 1
ATOM 615 C C . ASN A 1 80 ? -5.678 21.307 -8.149 1.00 50.50 80 ASN A C 1
ATOM 617 O O . ASN A 1 80 ? -6.768 21.238 -8.730 1.00 50.50 80 ASN A O 1
ATOM 621 N N . PRO A 1 81 ? -5.566 21.202 -6.811 1.00 54.72 81 PRO A N 1
ATOM 622 C CA . PRO A 1 81 ? -6.744 21.150 -5.966 1.00 54.72 81 PRO A CA 1
ATOM 623 C C . PRO A 1 81 ? -7.576 22.368 -6.344 1.00 54.72 81 PRO A C 1
ATOM 625 O O . PRO A 1 81 ? -7.123 23.501 -6.185 1.00 54.72 81 PRO A O 1
ATOM 628 N N . VAL A 1 82 ? -8.747 22.141 -6.944 1.00 53.44 82 VAL A N 1
ATOM 629 C CA . VAL A 1 82 ? -9.714 23.213 -7.178 1.00 53.44 82 VAL A CA 1
ATOM 630 C C . VAL A 1 82 ? -10.024 23.671 -5.783 1.00 53.44 82 VAL A C 1
ATOM 632 O O . VAL A 1 82 ? -10.711 22.892 -5.135 1.00 53.44 82 VAL A O 1
ATOM 635 N N . SER A 1 83 ? -9.429 24.791 -5.329 1.00 56.19 83 SER A N 1
ATOM 636 C CA . SER A 1 83 ? -9.444 25.296 -3.951 1.00 56.19 83 SER A CA 1
ATOM 637 C C . SER A 1 83 ? -10.668 24.757 -3.253 1.00 56.19 83 SER A C 1
ATOM 639 O O . SER A 1 83 ? -11.762 25.297 -3.430 1.00 56.19 83 SER A O 1
ATOM 641 N N . ALA A 1 84 ? -10.508 23.577 -2.638 1.00 48.94 84 ALA A N 1
ATOM 642 C CA . ALA A 1 84 ? -11.666 22.802 -2.242 1.00 48.94 84 ALA A CA 1
ATOM 643 C C . ALA A 1 84 ? -12.291 23.689 -1.197 1.00 48.94 84 ALA A C 1
ATOM 645 O O . ALA A 1 84 ? -11.562 24.115 -0.296 1.00 48.94 84 ALA A O 1
ATOM 646 N N . CYS A 1 85 ? -13.543 24.086 -1.453 1.00 48.03 85 CYS A N 1
ATOM 647 C CA . CYS A 1 85 ? -14.332 24.982 -0.628 1.00 48.03 85 CYS A CA 1
ATOM 648 C C . CYS A 1 85 ? -13.730 25.053 0.771 1.00 48.03 85 CYS A C 1
ATOM 650 O O . CYS A 1 85 ? -13.724 24.041 1.473 1.00 48.03 85 CYS A O 1
ATOM 652 N N . HIS A 1 86 ? -13.193 26.216 1.149 1.00 46.47 86 HIS A N 1
ATOM 653 C CA . HIS A 1 86 ? -12.948 26.542 2.548 1.00 46.47 86 HIS A CA 1
ATOM 654 C C . HIS A 1 86 ? -14.313 26.564 3.267 1.00 46.47 86 HIS A C 1
ATOM 656 O O . HIS A 1 86 ? -14.765 27.600 3.739 1.00 46.47 86 HIS A O 1
ATOM 662 N N . LEU A 1 87 ? -15.022 25.433 3.329 1.00 55.59 87 LEU A N 1
ATOM 663 C CA . LEU A 1 87 ? -15.812 25.139 4.502 1.00 55.59 87 LEU A CA 1
ATOM 664 C C . LEU A 1 87 ? -14.762 25.071 5.594 1.00 55.59 87 LEU A C 1
ATOM 666 O O . LEU A 1 87 ? -13.884 24.212 5.532 1.00 55.59 87 LEU A O 1
ATOM 670 N N . GLY A 1 88 ? -14.782 26.058 6.488 1.00 56.72 88 GLY A N 1
ATOM 671 C CA . GLY A 1 88 ? -13.865 26.136 7.610 1.00 56.72 88 GLY A CA 1
ATOM 672 C C . GLY A 1 88 ? -13.885 24.805 8.338 1.00 56.72 88 GLY A C 1
ATOM 673 O O . GLY A 1 88 ? -14.813 24.520 9.088 1.00 56.72 88 GLY A O 1
ATOM 674 N N . MET A 1 89 ? -12.900 23.957 8.053 1.00 59.12 89 MET A N 1
ATOM 675 C CA . MET A 1 89 ? -12.708 22.739 8.807 1.00 59.12 89 MET A CA 1
ATOM 676 C C . MET A 1 89 ? -12.227 23.208 10.168 1.00 59.12 89 MET A C 1
ATOM 678 O O . MET A 1 89 ? -11.124 23.743 10.293 1.00 59.12 89 MET A O 1
ATOM 682 N N . THR A 1 90 ? -13.093 23.067 11.166 1.00 64.12 90 THR A N 1
ATOM 683 C CA . THR A 1 90 ? -12.714 23.167 12.571 1.00 64.12 90 THR A CA 1
ATOM 684 C C . THR A 1 90 ? -11.542 22.226 12.791 1.00 64.12 90 THR A C 1
ATOM 686 O O . THR A 1 90 ? -11.581 21.068 12.355 1.00 64.12 90 THR A O 1
ATOM 689 N N . THR A 1 91 ? -10.466 22.721 13.403 1.00 73.88 91 THR A N 1
ATOM 690 C CA . THR A 1 91 ? -9.328 21.853 13.698 1.00 73.88 91 THR A CA 1
ATOM 691 C C . THR A 1 91 ? -9.789 20.766 14.665 1.00 73.88 91 THR A C 1
ATOM 693 O O . THR A 1 91 ? -10.782 20.921 15.379 1.00 73.88 91 THR A O 1
ATOM 696 N N . LEU A 1 92 ? -9.082 19.635 14.685 1.00 59.00 92 LEU A N 1
ATOM 697 C CA . LEU A 1 92 ? -9.392 18.560 15.627 1.00 59.00 92 LEU A CA 1
ATOM 698 C C . LEU A 1 92 ? -9.352 19.065 17.081 1.00 59.00 92 LEU A C 1
ATOM 700 O O . LEU A 1 92 ? -10.110 18.587 17.911 1.00 59.00 92 LEU A O 1
ATOM 704 N N . GLU A 1 93 ? -8.503 20.055 17.354 1.00 73.94 93 GLU A N 1
ATOM 705 C CA . GLU A 1 93 ? -8.425 20.765 18.632 1.00 73.94 93 GLU A CA 1
ATOM 706 C C . GLU A 1 93 ? -9.736 21.508 18.926 1.00 73.94 93 GLU A C 1
ATOM 708 O O . GLU A 1 93 ? -10.334 21.273 19.969 1.00 73.94 93 GLU A O 1
ATOM 713 N N . THR A 1 94 ? -10.250 22.303 17.976 1.00 74.56 94 THR A N 1
ATOM 714 C CA . THR A 1 94 ? -11.539 23.005 18.132 1.00 74.56 94 THR A CA 1
ATOM 715 C C . THR A 1 94 ? -12.706 22.038 18.344 1.00 74.56 94 THR A C 1
ATOM 717 O O . THR A 1 94 ? -13.603 22.323 19.124 1.00 74.56 94 THR A O 1
ATOM 720 N N . PHE A 1 95 ? -12.692 20.879 17.682 1.00 72.81 95 PHE A N 1
ATOM 721 C CA . PHE A 1 95 ? -13.738 19.867 17.846 1.00 72.81 95 PHE A CA 1
ATOM 722 C C . PHE A 1 95 ? -13.719 19.201 19.231 1.00 72.81 95 PHE A C 1
ATOM 724 O O . PHE A 1 95 ? -14.770 18.843 19.753 1.00 72.81 95 PHE A O 1
ATOM 731 N N . ILE A 1 96 ? -12.531 19.008 19.813 1.00 76.94 96 ILE A N 1
ATOM 732 C CA . ILE A 1 96 ? -12.381 18.398 21.141 1.00 76.94 96 ILE A CA 1
ATOM 733 C C . ILE A 1 96 ? -12.833 19.363 22.241 1.00 76.94 96 ILE A C 1
ATOM 735 O O . ILE A 1 96 ? -13.377 18.900 23.231 1.00 76.94 96 ILE A O 1
ATOM 739 N N . ASP A 1 97 ? -12.648 20.672 22.062 1.00 70.69 97 ASP A N 1
ATOM 740 C CA . ASP A 1 97 ? -13.045 21.681 23.054 1.00 70.69 97 ASP A CA 1
ATOM 741 C C . ASP A 1 97 ? -14.562 21.979 23.063 1.00 70.69 97 ASP A C 1
ATOM 743 O O . ASP A 1 97 ? -15.070 22.577 24.013 1.00 70.69 97 ASP A O 1
ATOM 747 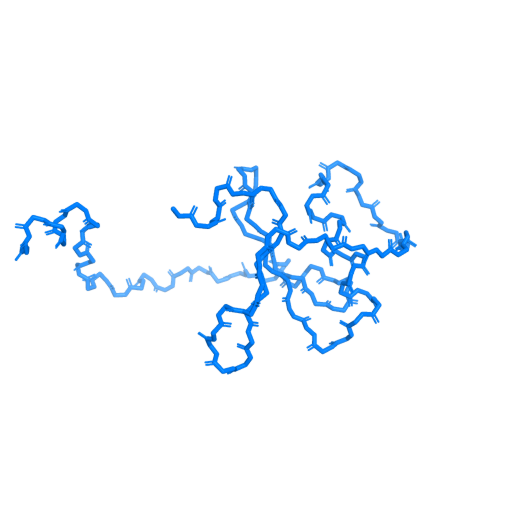N N . GLU A 1 98 ? -15.302 21.579 22.022 1.00 65.38 98 GLU A N 1
ATOM 748 C CA . GLU A 1 98 ? -16.760 21.765 21.925 1.00 65.38 98 GLU A CA 1
ATOM 749 C C . GLU A 1 98 ? -17.589 20.655 22.615 1.00 65.38 98 GLU A C 1
ATOM 751 O O . GLU A 1 98 ? -18.818 20.768 22.666 1.00 65.38 98 GLU A O 1
ATOM 756 N N . TYR A 1 99 ? -16.953 19.616 23.176 1.00 45.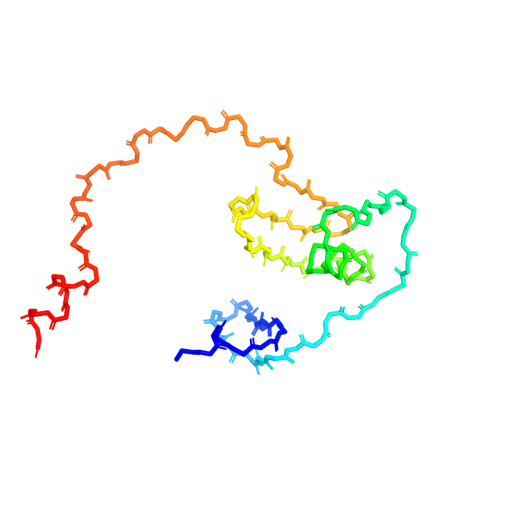28 99 TYR A N 1
ATOM 757 C CA . TYR A 1 99 ? -17.592 18.493 23.891 1.00 45.28 99 TYR A CA 1
ATOM 758 C C . TYR A 1 99 ? -16.863 18.119 25.187 1.00 45.28 99 TYR A C 1
ATOM 760 O O . TYR A 1 99 ? -17.536 17.537 26.072 1.00 45.28 99 TYR A O 1
#

Radius of gyration: 16.46 Å; chains: 1; bounding box: 33×38×37 Å

pLDDT: mean 82.25, std 16.1, range [45.06, 96.88]

Secondary structure (DSSP, 8-state):
-GGGSSSEEEE-TTS-EEEEEE-------TT--GGG-HHHHHHHHHHHH-TT-EEEEE-SSSSEEEEETTEEGGGG---------------HHHHHHT-

Foldseek 3Di:
DLVVAAADFDADPVRDTPDGNDQLDADDDPPDDCVVDDQLRSQLRSQLVPQPDWDWDADPVDGIFIDHNSDGPVPDPPPPPPVPPPPPDQPPVNVVVVD